Protein AF-A0A537F2E4-F1 (afdb_monomer_lite)

Structure (mmCIF, N/CA/C/O backbone):
data_AF-A0A537F2E4-F1
#
_entry.id   AF-A0A537F2E4-F1
#
loop_
_atom_site.group_PDB
_atom_site.id
_atom_site.type_symbol
_atom_site.label_atom_id
_atom_site.label_alt_id
_atom_site.label_comp_id
_atom_site.label_asym_id
_atom_site.label_entity_id
_atom_site.label_seq_id
_atom_site.pdbx_PDB_ins_code
_atom_site.Cartn_x
_atom_site.Cartn_y
_atom_site.Cartn_z
_atom_site.occupancy
_atom_site.B_iso_or_equiv
_atom_site.auth_seq_id
_atom_site.auth_comp_id
_atom_site.auth_asym_id
_atom_site.auth_atom_id
_atom_site.pdbx_PDB_model_num
ATOM 1 N N . MET A 1 1 ? -8.920 -8.837 9.886 1.00 72.44 1 MET A N 1
ATOM 2 C CA . MET A 1 1 ? -7.834 -8.322 9.016 1.00 72.44 1 MET A CA 1
ATOM 3 C C . MET A 1 1 ? -6.871 -7.449 9.836 1.00 72.44 1 MET A C 1
ATOM 5 O O . MET A 1 1 ? -7.285 -6.953 10.876 1.00 72.44 1 MET A O 1
ATOM 9 N N . ILE A 1 2 ? -5.593 -7.277 9.458 1.00 88.19 2 ILE A N 1
ATOM 10 C CA . ILE A 1 2 ? -4.620 -6.511 10.281 1.00 88.19 2 ILE A CA 1
ATOM 11 C C . ILE A 1 2 ? -4.964 -5.013 10.387 1.00 88.19 2 ILE A C 1
ATOM 13 O O . ILE A 1 2 ? -4.897 -4.462 11.481 1.00 88.19 2 ILE A O 1
ATOM 17 N N . GLY A 1 3 ? -5.426 -4.377 9.303 1.00 87.12 3 GLY A N 1
ATOM 18 C CA . GLY A 1 3 ? -5.818 -2.959 9.314 1.00 87.12 3 GLY A CA 1
ATOM 19 C C . GLY A 1 3 ? -6.959 -2.654 10.289 1.00 87.12 3 GLY A C 1
ATOM 20 O O . GLY A 1 3 ? -6.902 -1.683 11.034 1.00 87.12 3 GLY A O 1
ATOM 21 N N . GLU A 1 4 ? -7.948 -3.544 10.383 1.00 91.44 4 GLU A N 1
ATOM 22 C CA . GLU A 1 4 ? -9.048 -3.422 11.350 1.00 91.44 4 GLU A CA 1
ATOM 23 C C . GLU A 1 4 ? -8.567 -3.503 12.800 1.00 91.44 4 GLU A C 1
ATOM 25 O O . GLU A 1 4 ? -9.139 -2.864 13.676 1.00 91.44 4 GLU A O 1
ATOM 30 N N . LYS A 1 5 ? -7.527 -4.302 13.073 1.00 94.88 5 LYS A N 1
ATOM 31 C CA . LYS A 1 5 ? -6.937 -4.387 14.414 1.00 94.88 5 LYS A CA 1
ATOM 32 C C . LYS A 1 5 ? -6.209 -3.091 14.769 1.00 94.88 5 LYS A C 1
ATOM 34 O O . LYS A 1 5 ? -6.334 -2.634 15.897 1.00 94.88 5 LYS A O 1
ATOM 39 N N . LEU A 1 6 ? -5.507 -2.487 13.808 1.00 94.62 6 LEU A N 1
ATOM 40 C CA . LEU A 1 6 ? -4.807 -1.214 13.997 1.00 94.62 6 LEU A CA 1
ATOM 41 C C . LEU A 1 6 ? -5.780 -0.059 14.266 1.00 94.62 6 LEU A C 1
ATOM 43 O O . LEU A 1 6 ? -5.564 0.700 15.204 1.00 94.62 6 LEU A O 1
ATOM 47 N N . LYS A 1 7 ? -6.895 0.024 13.525 1.00 93.12 7 LYS A N 1
ATOM 48 C CA . LYS A 1 7 ? -7.937 1.050 13.745 1.00 93.12 7 LYS A CA 1
ATOM 49 C C . LYS A 1 7 ? -8.625 0.969 15.114 1.00 93.12 7 LYS A C 1
ATOM 51 O O . LYS A 1 7 ? -9.261 1.927 15.529 1.00 93.12 7 LYS A O 1
ATOM 56 N N . LYS A 1 8 ? -8.531 -0.167 15.812 1.00 95.62 8 LYS A N 1
ATOM 57 C CA . LYS A 1 8 ? -9.116 -0.351 17.152 1.00 95.62 8 LYS A CA 1
ATOM 58 C C . LYS A 1 8 ? -8.228 0.173 18.281 1.00 95.62 8 LYS A C 1
ATOM 60 O O . LYS A 1 8 ? -8.679 0.199 19.422 1.00 95.62 8 LYS A O 1
ATOM 65 N N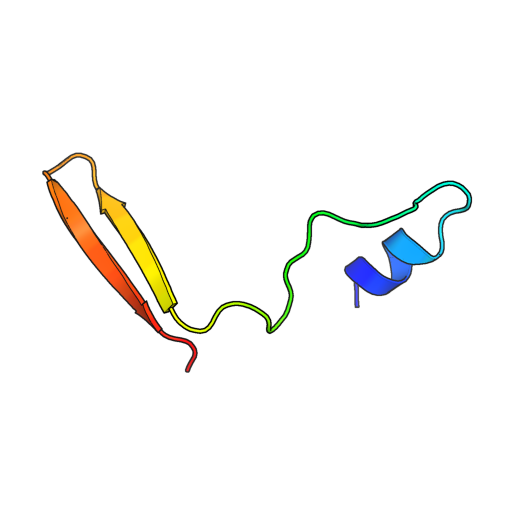 . ILE A 1 9 ? -6.983 0.551 17.995 1.00 96.69 9 ILE A N 1
ATOM 66 C CA . ILE A 1 9 ? -6.068 1.099 18.997 1.00 96.69 9 ILE A CA 1
ATOM 67 C C . ILE A 1 9 ? -6.489 2.549 19.289 1.00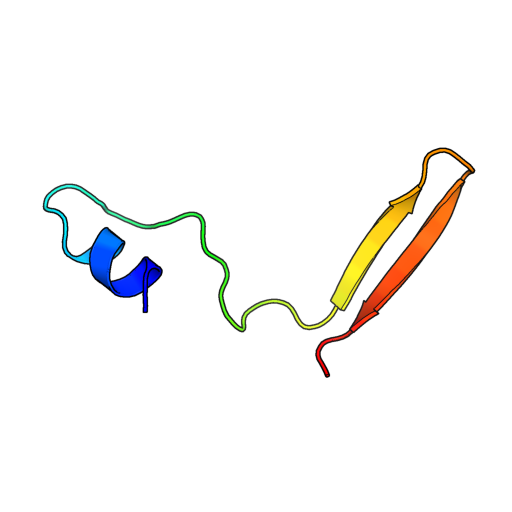 96.69 9 ILE A C 1
ATOM 69 O O . ILE A 1 9 ? -6.523 3.360 18.361 1.00 96.69 9 ILE A O 1
ATOM 73 N N . PRO A 1 10 ? -6.796 2.912 20.549 1.00 96.75 10 PRO A N 1
ATOM 74 C CA . PRO A 1 10 ? -7.131 4.288 20.900 1.00 96.75 10 PRO A CA 1
ATOM 75 C C . PRO A 1 10 ? -6.034 5.268 20.467 1.00 96.75 10 PRO A C 1
ATOM 77 O O . PRO A 1 10 ? -4.851 5.029 20.699 1.00 96.75 10 PRO A O 1
ATOM 80 N N . GLY A 1 11 ? -6.435 6.369 19.833 1.00 96.56 11 GLY A N 1
ATOM 81 C CA . GLY A 1 11 ? -5.514 7.378 19.298 1.00 96.56 11 GLY A CA 1
ATOM 82 C C . GLY A 1 11 ? -5.040 7.123 17.863 1.00 96.56 11 GLY A C 1
ATOM 83 O O . GLY A 1 11 ? -4.481 8.032 17.253 1.00 96.56 11 GLY A O 1
ATOM 84 N N . VAL A 1 12 ? -5.302 5.948 17.277 1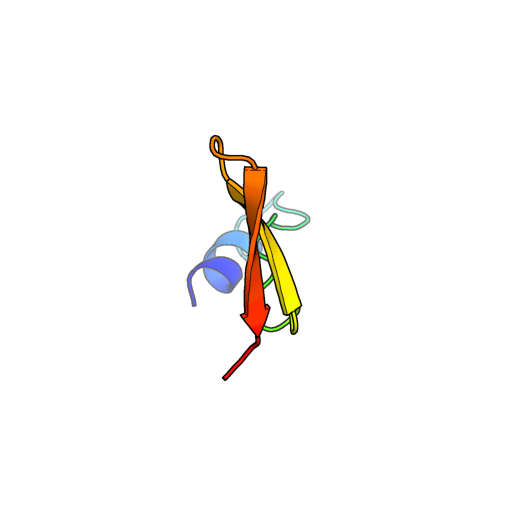.00 95.44 12 VAL A N 1
ATOM 85 C CA . VAL A 1 12 ? -5.112 5.737 15.834 1.00 95.44 12 VAL A CA 1
ATOM 86 C C . VAL A 1 12 ? -6.276 6.370 15.084 1.00 95.44 12 VAL A C 1
ATOM 88 O O . VAL A 1 12 ? -7.423 5.960 15.232 1.00 95.44 12 VAL A O 1
ATOM 91 N N . ILE A 1 13 ? -5.965 7.370 14.263 1.00 94.94 13 ILE A N 1
ATOM 92 C CA . ILE A 1 13 ? -6.961 8.085 13.457 1.00 94.94 13 ILE A CA 1
ATOM 93 C C . ILE A 1 13 ? -7.202 7.356 12.131 1.00 94.94 13 ILE A C 1
ATOM 95 O O . ILE A 1 13 ? -8.340 7.106 11.748 1.00 94.94 13 ILE A O 1
ATOM 99 N N . GLU A 1 14 ? -6.124 6.971 11.448 1.00 94.06 14 GLU A N 1
ATOM 100 C CA . GLU A 1 14 ? -6.157 6.227 10.189 1.00 94.06 14 GLU A CA 1
ATOM 101 C C . GLU A 1 14 ? -4.853 5.431 10.020 1.00 94.06 14 GLU A C 1
ATOM 103 O O . GLU A 1 14 ? -3.874 5.638 10.742 1.00 94.06 14 GLU A O 1
ATOM 108 N N . THR A 1 15 ? -4.839 4.504 9.066 1.00 94.81 15 THR A N 1
ATOM 109 C CA . THR A 1 15 ? -3.664 3.722 8.679 1.00 94.81 15 THR A CA 1
ATOM 110 C C . THR A 1 15 ? -3.266 4.032 7.239 1.00 94.81 15 THR A C 1
ATOM 112 O O . THR A 1 15 ? -4.117 4.292 6.396 1.00 94.81 15 THR A O 1
ATOM 115 N N . GLY A 1 16 ? -1.981 3.902 6.909 1.00 94.44 16 GLY A N 1
ATOM 116 C CA . GLY A 1 16 ? -1.501 3.973 5.522 1.00 94.44 16 GLY A CA 1
ATOM 117 C C . GLY A 1 16 ? -1.788 2.715 4.687 1.00 94.44 16 GLY A C 1
ATOM 118 O O . GLY A 1 16 ? -1.080 2.463 3.717 1.00 94.44 16 GLY A O 1
ATOM 119 N N . LEU A 1 17 ? -2.752 1.876 5.085 1.00 95.38 17 LEU A N 1
ATOM 120 C CA . LEU A 1 17 ? -3.086 0.631 4.392 1.00 95.38 17 LEU A CA 1
ATOM 121 C C . LEU A 1 17 ? -4.222 0.865 3.390 1.00 95.38 17 LEU A C 1
ATOM 123 O O . LEU A 1 17 ? -5.390 0.942 3.761 1.00 95.38 17 LEU A O 1
ATOM 127 N N . PHE A 1 18 ? -3.878 0.899 2.105 1.00 94.31 18 PHE A N 1
ATOM 128 C CA . PHE A 1 18 ? -4.817 1.118 1.001 1.00 94.31 18 PHE A CA 1
ATOM 129 C C . PHE A 1 18 ? -5.317 -0.219 0.439 1.00 94.31 18 PHE A C 1
ATOM 131 O O . PHE A 1 18 ? -4.876 -0.691 -0.609 1.00 94.31 18 PHE A O 1
ATOM 138 N N . LEU A 1 19 ? -6.210 -0.878 1.176 1.00 93.19 19 LEU A N 1
ATOM 139 C CA . LEU A 1 19 ? -6.709 -2.212 0.830 1.00 93.19 19 LEU A CA 1
ATOM 140 C C . LEU A 1 19 ? -7.861 -2.127 -0.170 1.00 93.19 19 LEU A C 1
ATOM 142 O O . LEU A 1 19 ? -8.824 -1.411 0.069 1.00 93.19 19 LEU A O 1
ATOM 146 N N . GLN A 1 20 ? -7.785 -2.890 -1.265 1.00 92.94 20 GLN A N 1
ATOM 147 C CA . GLN A 1 20 ? -8.816 -2.912 -2.317 1.00 92.94 20 GLN A CA 1
ATOM 148 C C . GLN A 1 20 ? -9.104 -1.531 -2.947 1.00 92.94 20 GLN A C 1
ATOM 150 O O . GLN A 1 20 ? -10.158 -1.331 -3.550 1.00 92.94 20 GLN A O 1
ATOM 155 N N . MET A 1 21 ? -8.156 -0.591 -2.863 1.00 95.31 21 MET A N 1
ATOM 156 C CA . MET A 1 21 ? -8.303 0.774 -3.392 1.00 95.31 21 MET A CA 1
ATOM 157 C C . MET A 1 21 ? -7.565 1.015 -4.714 1.00 95.31 21 MET A C 1
ATOM 159 O O . MET A 1 21 ? -7.907 1.947 -5.429 1.00 95.31 21 MET A O 1
ATOM 163 N N . CYS A 1 22 ? -6.554 0.209 -5.044 1.00 96.81 22 CYS A N 1
ATOM 164 C CA . CYS A 1 22 ? -5.733 0.400 -6.239 1.00 96.81 22 CYS A CA 1
ATOM 165 C C . CYS A 1 22 ? -6.062 -0.631 -7.329 1.00 96.81 22 CYS A C 1
ATOM 167 O O . CYS A 1 22 ? -5.974 -1.838 -7.095 1.00 96.81 22 CYS A O 1
ATOM 169 N N . ASP A 1 23 ? -6.4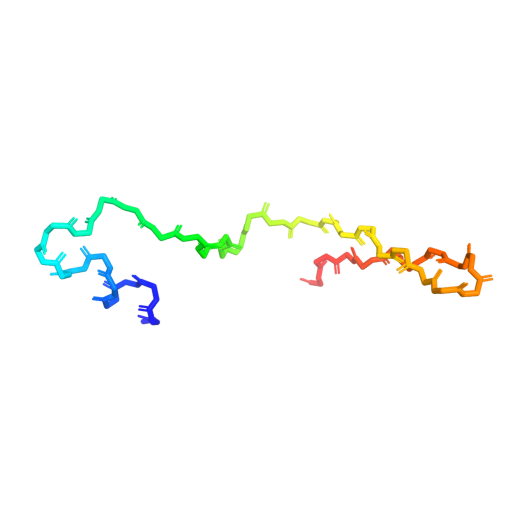23 -0.151 -8.520 1.00 97.56 23 ASP A N 1
ATOM 170 C CA . ASP A 1 23 ? -6.720 -0.995 -9.687 1.00 97.56 23 ASP A CA 1
ATOM 171 C C . ASP A 1 23 ? -5.529 -1.140 -10.636 1.00 97.56 23 ASP A C 1
ATOM 173 O O . ASP A 1 23 ? -5.403 -2.158 -11.316 1.00 97.56 23 ASP A O 1
ATOM 177 N N . VAL A 1 24 ? -4.641 -0.142 -10.680 1.00 97.69 24 VAL A N 1
ATOM 178 C CA . VAL A 1 24 ? -3.458 -0.130 -11.548 1.00 97.69 24 VAL A CA 1
ATOM 179 C C . VAL A 1 24 ? -2.275 0.499 -10.818 1.00 97.69 24 VAL A C 1
ATOM 181 O O . VAL A 1 24 ? -2.391 1.605 -10.295 1.00 97.69 24 VAL A O 1
ATOM 184 N N . ALA A 1 25 ? -1.119 -0.166 -10.841 1.00 97.94 25 ALA A N 1
ATOM 185 C CA . ALA A 1 25 ? 0.142 0.368 -10.337 1.00 97.94 25 ALA A CA 1
ATOM 186 C C . ALA A 1 25 ? 1.205 0.404 -11.444 1.00 97.94 25 ALA A C 1
ATOM 188 O O . ALA A 1 25 ? 1.492 -0.611 -12.079 1.00 97.94 25 ALA A O 1
ATOM 189 N N . TYR A 1 26 ? 1.814 1.573 -11.638 1.00 98.00 26 TYR A N 1
ATOM 190 C CA . TYR A 1 26 ? 2.958 1.771 -12.526 1.00 98.00 26 TYR A CA 1
ATOM 191 C C . TYR A 1 26 ? 4.244 1.715 -11.700 1.00 98.00 26 TYR A C 1
ATOM 193 O O . TYR A 1 26 ? 4.418 2.509 -10.775 1.00 98.00 26 TYR A O 1
ATOM 201 N N . VAL A 1 27 ? 5.146 0.786 -12.018 1.00 98.06 27 VAL A N 1
ATOM 202 C CA . VAL A 1 27 ? 6.395 0.576 -11.272 1.00 98.06 27 VAL A CA 1
ATOM 203 C C . VAL A 1 27 ? 7.589 0.820 -12.187 1.00 98.06 27 VAL A C 1
ATOM 205 O O . VAL A 1 27 ? 7.863 0.022 -13.083 1.00 98.06 27 VAL A O 1
ATOM 208 N N . GLY A 1 28 ? 8.311 1.915 -11.946 1.00 98.12 28 GLY A N 1
ATOM 209 C CA . GLY A 1 28 ? 9.565 2.215 -12.638 1.00 98.12 28 GLY A CA 1
ATOM 210 C C . GLY A 1 28 ? 10.708 1.310 -12.173 1.00 98.12 28 GLY A C 1
ATOM 211 O O . GLY A 1 28 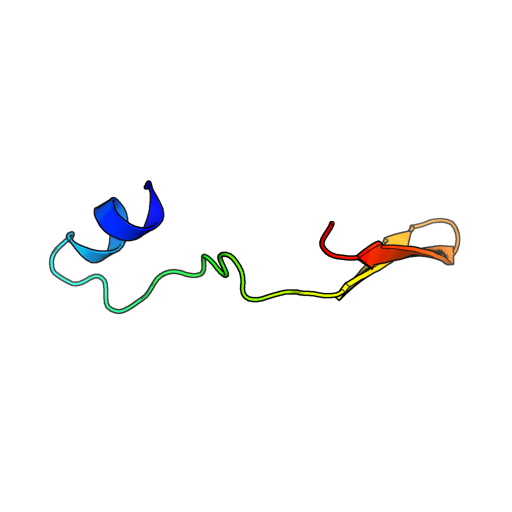? 10.847 1.016 -10.982 1.00 98.12 28 GLY A O 1
ATOM 212 N N . ARG 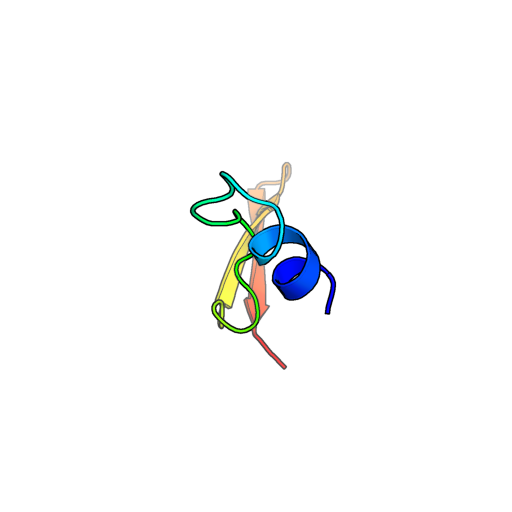A 1 29 ? 11.534 0.859 -13.115 1.00 97.94 29 ARG A N 1
ATOM 213 C CA . ARG A 1 29 ? 12.712 0.017 -12.877 1.00 97.94 29 ARG A CA 1
ATOM 214 C C . ARG A 1 29 ? 13.995 0.793 -13.169 1.00 97.94 29 ARG A C 1
ATOM 216 O O . ARG A 1 29 ? 14.003 1.749 -13.937 1.00 97.94 29 ARG A O 1
ATOM 223 N N . LYS A 1 30 ? 15.100 0.369 -12.547 1.00 97.56 30 LYS A N 1
ATOM 224 C CA . LYS A 1 30 ? 16.416 1.025 -12.678 1.00 97.56 30 LYS A CA 1
ATOM 225 C C . LYS A 1 30 ? 16.944 1.020 -14.119 1.00 97.56 30 LYS A C 1
ATOM 227 O O . LYS A 1 30 ? 17.690 1.915 -14.491 1.00 97.56 30 LYS A O 1
ATOM 232 N N . ASP A 1 31 ? 16.563 0.021 -14.907 1.00 96.62 31 ASP A N 1
ATOM 233 C CA . ASP A 1 31 ? 16.919 -0.123 -16.322 1.00 96.62 31 ASP A CA 1
ATOM 234 C C . ASP A 1 31 ? 16.047 0.727 -17.267 1.00 96.62 31 ASP A C 1
ATOM 236 O O . ASP A 1 31 ? 16.212 0.659 -18.481 1.00 96.62 31 ASP A O 1
ATOM 240 N N . GLY A 1 32 ? 15.129 1.534 -16.726 1.00 97.25 32 GLY A N 1
ATOM 241 C CA . GLY A 1 32 ? 14.232 2.391 -17.498 1.00 97.25 32 GLY A CA 1
ATOM 242 C C . GLY A 1 32 ? 12.925 1.723 -17.924 1.00 97.25 32 GLY A C 1
ATOM 243 O O . GLY A 1 32 ? 12.072 2.394 -18.505 1.00 97.25 32 GLY A O 1
ATOM 244 N N . ARG A 1 33 ? 12.709 0.436 -17.619 1.00 98.00 33 ARG A N 1
ATOM 245 C CA . ARG A 1 33 ? 11.423 -0.228 -17.882 1.00 98.00 33 ARG A CA 1
ATOM 246 C C . ARG A 1 33 ? 10.337 0.262 -16.916 1.00 98.00 33 ARG A C 1
ATOM 248 O O . ARG A 1 33 ? 10.618 0.608 -15.769 1.00 98.00 33 ARG A O 1
ATOM 255 N N . VAL A 1 34 ? 9.078 0.217 -17.353 1.00 98.38 34 VAL A N 1
ATOM 256 C CA . VAL A 1 34 ? 7.901 0.399 -16.491 1.00 98.38 34 VAL A CA 1
ATOM 257 C C . VAL A 1 34 ? 7.048 -0.861 -16.526 1.00 98.38 34 VAL A C 1
ATOM 259 O O . VAL A 1 34 ? 6.623 -1.294 -17.596 1.00 98.38 34 VAL A O 1
ATOM 262 N N . ASP A 1 35 ? 6.772 -1.426 -15.353 1.00 98.12 35 ASP A N 1
ATOM 263 C CA . ASP A 1 35 ? 5.807 -2.514 -15.204 1.00 98.12 35 ASP A CA 1
ATOM 264 C C . ASP A 1 35 ? 4.428 -1.939 -14.879 1.00 98.12 35 ASP A C 1
ATOM 266 O O . ASP A 1 35 ? 4.297 -1.091 -13.995 1.00 98.12 35 ASP A O 1
ATOM 270 N N . ILE A 1 36 ? 3.396 -2.422 -15.574 1.00 98.12 36 ILE A N 1
ATOM 271 C CA . ILE A 1 36 ? 2.000 -2.052 -15.318 1.00 98.12 36 ILE A CA 1
ATOM 272 C C . ILE A 1 36 ? 1.311 -3.242 -14.661 1.00 98.12 36 ILE A C 1
ATOM 274 O O . ILE A 1 36 ? 0.970 -4.223 -15.324 1.00 98.12 36 ILE A O 1
ATOM 278 N N . LEU A 1 37 ? 1.105 -3.148 -13.352 1.00 98.06 37 LEU A N 1
ATOM 279 C CA . LEU A 1 37 ? 0.370 -4.138 -12.575 1.00 98.06 37 LEU A CA 1
ATOM 280 C C . LEU A 1 37 ? -1.103 -3.737 -12.556 1.00 98.06 37 LEU A C 1
ATOM 282 O O . LEU A 1 37 ? -1.416 -2.577 -12.304 1.00 98.06 37 LEU A O 1
ATOM 286 N N . ARG A 1 38 ? -2.004 -4.681 -12.817 1.00 97.69 38 ARG A N 1
ATOM 287 C CA . ARG A 1 38 ? -3.454 -4.473 -12.718 1.00 97.69 38 ARG A CA 1
ATOM 288 C C . ARG A 1 38 ? -4.028 -5.397 -11.656 1.00 97.69 38 ARG A C 1
ATOM 290 O O . ARG A 1 38 ? -3.509 -6.498 -11.470 1.00 97.69 38 ARG A O 1
ATOM 297 N N . ARG A 1 39 ? -5.076 -4.947 -10.968 1.00 93.38 39 ARG A N 1
ATOM 298 C CA . ARG A 1 39 ? -5.858 -5.796 -10.067 1.00 93.38 39 ARG A CA 1
ATOM 299 C C . ARG A 1 39 ? -6.447 -6.954 -10.882 1.00 93.38 39 ARG A C 1
ATOM 301 O O . ARG A 1 39 ? -7.038 -6.713 -11.933 1.00 93.38 39 ARG A O 1
ATOM 308 N N . GLY A 1 40 ? -6.186 -8.177 -10.425 1.00 81.94 40 GLY A N 1
ATOM 309 C CA . GLY A 1 40 ? -6.760 -9.407 -10.978 1.00 81.94 40 GLY A CA 1
ATOM 310 C C . GLY A 1 40 ? -8.133 -9.714 -10.409 1.00 81.94 40 GLY A C 1
ATOM 311 O O . GLY A 1 40 ? -8.484 -9.113 -9.367 1.00 81.94 40 GLY A O 1
#

Foldseek 3Di:
DVLVVQVPDPPDPHDPDCPPPDAWDWDADPVGDIDIDGDD

Radius of gyration: 15.25 Å; chains: 1; bounding box: 26×18×39 Å

Sequence (40 aa):
MIGEKLKKIPGVIETGLFLQMCDVAYVGRKDGRVDILRRG

pLDDT: mean 94.74, std 4.89, range [72.44, 98.38]

Secondary structure (DSSP, 8-state):
-HHHHHHTSTT----S--TT--SEEEEE-TTS-EEEEE--